Protein AF-A0A3D2ZA59-F1 (afdb_monomer_lite)

Structure (mmCIF, N/CA/C/O backbone):
data_AF-A0A3D2ZA59-F1
#
_entry.id   AF-A0A3D2ZA59-F1
#
loop_
_atom_site.group_PDB
_atom_site.id
_atom_site.type_symbol
_atom_site.label_atom_id
_atom_site.label_alt_id
_atom_site.label_comp_id
_atom_site.label_asym_id
_atom_site.label_entity_id
_atom_site.label_seq_id
_atom_site.pdbx_PDB_ins_code
_atom_site.Cartn_x
_atom_site.Cartn_y
_atom_site.Cartn_z
_atom_site.occupancy
_atom_site.B_iso_or_equiv
_atom_site.auth_seq_id
_atom_site.auth_comp_id
_atom_site.auth_asym_id
_atom_site.auth_atom_id
_atom_site.pdbx_PDB_model_num
ATOM 1 N N . MET A 1 1 ? 10.228 13.061 21.706 1.00 43.56 1 MET A N 1
ATOM 2 C CA . MET A 1 1 ? 8.779 13.187 21.960 1.00 43.56 1 MET A CA 1
ATOM 3 C C . MET A 1 1 ? 8.062 12.490 20.819 1.00 43.56 1 MET A C 1
ATOM 5 O O . MET A 1 1 ? 8.402 12.783 19.683 1.00 43.56 1 MET A O 1
ATOM 9 N N . GLY A 1 2 ? 7.191 11.519 21.095 1.00 65.19 2 GLY A N 1
ATOM 10 C CA . GLY A 1 2 ? 6.402 10.849 20.054 1.00 65.19 2 GLY A CA 1
ATOM 11 C C . GLY A 1 2 ? 5.128 11.637 19.758 1.00 65.19 2 GLY A C 1
ATOM 12 O O . GLY A 1 2 ? 4.538 12.188 20.683 1.00 65.19 2 GLY A O 1
ATOM 13 N N . GLN A 1 3 ? 4.727 11.708 18.491 1.00 73.81 3 GLN A N 1
ATOM 14 C CA . GLN A 1 3 ? 3.422 12.231 18.074 1.00 73.81 3 GLN A CA 1
ATOM 15 C C . GLN A 1 3 ? 2.428 11.077 17.910 1.00 73.81 3 GLN A C 1
ATOM 17 O O . GLN A 1 3 ? 2.819 9.957 17.571 1.00 73.81 3 GLN A O 1
ATOM 22 N N . LEU A 1 4 ? 1.141 11.341 18.144 1.00 78.69 4 LEU A N 1
ATOM 23 C CA . LEU A 1 4 ? 0.085 10.367 17.885 1.00 78.69 4 LEU A CA 1
ATOM 24 C C . LEU A 1 4 ? -0.085 10.184 16.375 1.00 78.69 4 LEU A C 1
ATOM 26 O O . LEU A 1 4 ? -0.220 11.153 15.636 1.00 78.69 4 LEU A O 1
ATOM 30 N N . LEU A 1 5 ? -0.147 8.931 15.918 1.00 71.94 5 LEU A N 1
ATOM 31 C CA . LEU A 1 5 ? -0.279 8.581 14.495 1.00 71.94 5 LEU A CA 1
ATOM 32 C C . LEU A 1 5 ? -1.474 9.276 13.806 1.00 71.94 5 LEU A C 1
ATOM 34 O O . LEU A 1 5 ? -1.416 9.585 12.620 1.00 71.94 5 LEU A O 1
ATOM 38 N N . GLY A 1 6 ? -2.560 9.516 14.549 1.00 74.81 6 GLY A N 1
ATOM 39 C CA . GLY A 1 6 ? -3.768 10.179 14.047 1.00 74.81 6 GLY A CA 1
ATOM 40 C C . GLY A 1 6 ? -3.641 11.691 13.836 1.00 74.81 6 GLY A C 1
ATOM 41 O O . GLY A 1 6 ? -4.497 12.267 13.170 1.00 74.81 6 GLY A O 1
ATOM 42 N N . GLU A 1 7 ? -2.600 12.312 14.388 1.00 78.75 7 GLU A N 1
ATOM 43 C CA . GLU A 1 7 ? -2.410 13.768 14.433 1.00 78.75 7 GLU A CA 1
ATOM 44 C C . GLU A 1 7 ? -1.244 14.237 13.555 1.00 78.75 7 GLU A C 1
ATOM 46 O O . GLU A 1 7 ? -1.010 15.434 13.426 1.00 78.75 7 GLU A O 1
ATOM 51 N N . VAL A 1 8 ? -0.505 13.304 12.945 1.00 83.75 8 VAL A N 1
ATOM 52 C CA . VAL A 1 8 ? 0.592 13.640 12.034 1.00 83.75 8 VAL A CA 1
ATOM 53 C C . VAL A 1 8 ? 0.014 14.080 10.693 1.00 83.75 8 VAL A C 1
ATOM 55 O O . VAL A 1 8 ? -0.514 13.266 9.926 1.00 83.75 8 VAL A O 1
ATOM 58 N N . GLU A 1 9 ? 0.130 15.374 10.423 1.00 82.88 9 GLU A N 1
ATOM 59 C CA . GLU A 1 9 ? -0.157 15.976 9.125 1.00 82.88 9 GLU A CA 1
ATOM 60 C C . GLU A 1 9 ? 1.023 15.775 8.174 1.00 82.88 9 GLU A C 1
ATOM 62 O O . GLU A 1 9 ? 2.185 15.737 8.589 1.00 82.88 9 GLU A O 1
ATOM 67 N N . LEU A 1 10 ? 0.712 15.602 6.893 1.00 77.31 10 LEU A N 1
ATOM 68 C CA . LEU A 1 10 ? 1.722 15.544 5.845 1.00 77.31 10 LEU A CA 1
ATOM 69 C C . LEU A 1 10 ? 1.913 16.951 5.267 1.00 77.31 10 LEU A C 1
ATOM 71 O O . LEU A 1 10 ? 0.943 17.629 4.936 1.00 77.31 10 LEU A O 1
ATOM 75 N N . GLU A 1 11 ? 3.167 17.389 5.147 1.00 72.75 11 GLU A N 1
ATOM 76 C CA . GLU A 1 11 ? 3.520 18.614 4.417 1.00 72.75 11 GLU A CA 1
ATOM 77 C C . GLU A 1 1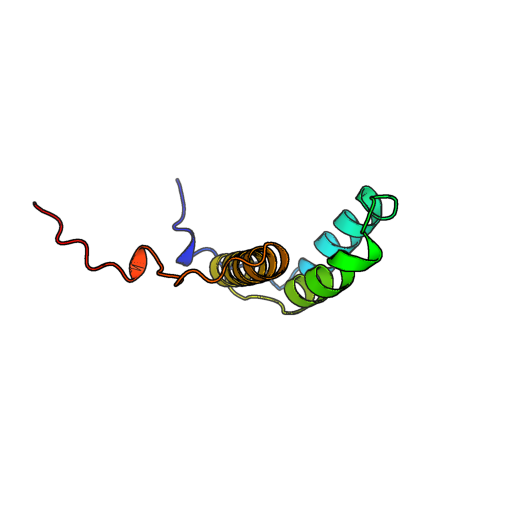1 ? 3.244 18.392 2.920 1.00 72.75 11 GLU A C 1
ATOM 79 O O . GLU A 1 11 ? 3.951 17.639 2.242 1.00 72.75 11 GLU A O 1
ATOM 84 N N . MET A 1 12 ? 2.174 19.012 2.413 1.00 68.44 12 MET A N 1
ATOM 85 C CA . MET A 1 12 ? 1.727 18.889 1.013 1.00 68.44 12 MET A CA 1
ATOM 86 C C . MET A 1 12 ? 2.234 20.011 0.103 1.00 68.44 12 MET A C 1
ATOM 88 O O . MET A 1 12 ? 1.960 20.026 -1.095 1.00 68.44 12 MET A O 1
ATOM 92 N N . ASP A 1 13 ? 2.961 20.961 0.672 1.00 61.09 13 ASP A N 1
ATOM 93 C CA . ASP A 1 13 ? 3.715 22.009 -0.013 1.00 61.09 13 ASP A CA 1
ATOM 94 C C . ASP A 1 13 ? 4.955 21.465 -0.745 1.00 61.09 13 ASP A C 1
ATOM 96 O O . ASP A 1 13 ? 5.430 22.076 -1.706 1.00 61.09 13 ASP A O 1
ATOM 100 N N . GLN A 1 14 ? 5.438 20.282 -0.364 1.00 62.16 14 GLN A N 1
ATOM 101 C CA . GLN A 1 14 ? 6.434 19.519 -1.112 1.00 62.16 14 GLN A CA 1
ATOM 102 C C . GLN A 1 14 ? 5.768 18.524 -2.078 1.00 62.16 14 GLN A C 1
ATOM 104 O O . GLN A 1 14 ? 4.706 17.981 -1.775 1.00 62.16 14 GLN A O 1
ATOM 109 N N . PRO A 1 15 ? 6.398 18.177 -3.223 1.00 75.56 15 PRO A N 1
ATOM 110 C CA . PRO A 1 15 ? 5.908 17.147 -4.144 1.00 75.56 15 PRO A CA 1
ATOM 111 C C . PRO A 1 15 ? 6.133 15.733 -3.571 1.00 75.56 15 PRO A C 1
ATOM 113 O O . PRO A 1 15 ? 6.730 14.866 -4.215 1.00 75.56 15 PRO A O 1
ATOM 116 N N . TRP A 1 16 ? 5.683 15.509 -2.335 1.00 81.56 16 TRP A N 1
ATOM 117 C CA . TRP A 1 16 ? 5.888 14.315 -1.526 1.00 81.56 16 TRP A CA 1
ATOM 118 C C . TRP A 1 16 ? 5.463 13.056 -2.285 1.00 81.56 16 TRP A C 1
ATOM 120 O O . TRP A 1 16 ? 6.291 12.172 -2.511 1.00 81.56 16 TRP A O 1
ATOM 130 N N . GLY A 1 17 ? 4.229 13.023 -2.799 1.00 84.88 17 GLY A N 1
ATOM 131 C CA . GLY A 1 17 ? 3.703 11.867 -3.533 1.00 84.88 17 GLY A CA 1
ATOM 132 C C . GLY A 1 17 ? 4.563 11.522 -4.748 1.00 84.88 17 GLY A C 1
ATOM 133 O O . GLY A 1 17 ? 4.974 10.377 -4.923 1.00 84.88 17 GLY A O 1
ATOM 134 N N . ARG A 1 18 ? 4.961 12.534 -5.529 1.00 88.19 18 ARG A N 1
ATOM 135 C CA . ARG A 1 18 ? 5.827 12.352 -6.703 1.00 88.19 18 ARG A CA 1
ATOM 136 C C . ARG A 1 18 ? 7.222 11.852 -6.330 1.00 88.19 18 ARG A C 1
ATOM 138 O O . ARG A 1 18 ? 7.761 10.987 -7.013 1.00 88.19 18 ARG A O 1
ATOM 145 N N . LYS A 1 19 ? 7.813 12.365 -5.248 1.00 90.19 19 LYS A N 1
ATOM 146 C CA . LYS A 1 19 ? 9.115 11.896 -4.754 1.00 90.19 19 LYS A CA 1
ATOM 147 C C . LYS A 1 19 ? 9.051 10.423 -4.354 1.00 90.19 19 LYS A C 1
ATOM 149 O O . LYS A 1 19 ? 9.961 9.666 -4.692 1.00 90.19 19 LYS A O 1
ATOM 154 N N . HIS A 1 20 ? 7.989 10.018 -3.661 1.00 90.31 20 HIS A N 1
ATOM 155 C CA . HIS A 1 20 ? 7.788 8.631 -3.256 1.00 90.31 20 HIS A CA 1
ATOM 156 C C . HIS A 1 20 ? 7.555 7.712 -4.455 1.00 90.31 20 HIS A C 1
ATOM 158 O O . HIS A 1 20 ? 8.245 6.701 -4.556 1.00 90.31 20 HIS A O 1
ATOM 164 N N . ILE A 1 21 ? 6.689 8.101 -5.395 1.00 93.19 21 ILE A N 1
ATOM 165 C CA . ILE A 1 21 ? 6.455 7.365 -6.647 1.00 93.19 21 ILE A CA 1
ATOM 166 C C . ILE A 1 21 ? 7.776 7.136 -7.386 1.00 93.19 21 ILE A C 1
ATOM 168 O O . ILE A 1 21 ? 8.165 5.989 -7.584 1.00 93.19 21 ILE A O 1
ATOM 172 N N . ASN A 1 22 ? 8.530 8.202 -7.673 1.00 94.88 22 ASN A N 1
ATOM 173 C CA . ASN A 1 22 ? 9.808 8.099 -8.383 1.00 94.88 22 ASN A CA 1
ATOM 174 C C . ASN A 1 22 ? 10.811 7.193 -7.651 1.00 9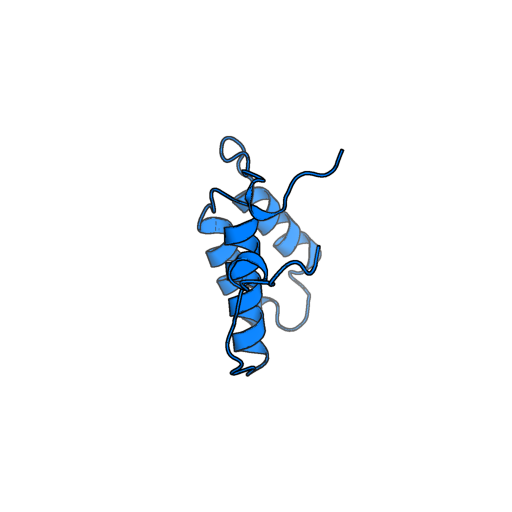4.88 22 ASN A C 1
ATOM 176 O O . ASN A 1 22 ? 11.582 6.470 -8.275 1.00 94.88 22 ASN A O 1
ATOM 180 N N . THR A 1 23 ? 10.830 7.249 -6.316 1.00 95.25 23 THR A N 1
ATOM 181 C CA . THR A 1 23 ? 11.731 6.424 -5.499 1.00 95.25 23 THR A CA 1
ATOM 182 C C . THR A 1 23 ? 11.356 4.948 -5.596 1.00 95.25 23 THR A C 1
ATOM 184 O O . THR A 1 23 ? 12.242 4.104 -5.726 1.00 95.25 23 THR A O 1
ATOM 187 N N . ILE A 1 24 ? 10.062 4.624 -5.548 1.00 95.56 24 ILE A N 1
ATOM 188 C CA . ILE A 1 24 ? 9.578 3.249 -5.694 1.00 95.56 24 ILE A CA 1
ATOM 189 C C . ILE A 1 24 ? 9.882 2.743 -7.105 1.00 95.56 24 ILE A C 1
ATOM 191 O O . ILE A 1 24 ? 10.471 1.677 -7.239 1.00 95.56 24 ILE A O 1
ATOM 195 N N . GLU A 1 25 ? 9.579 3.525 -8.141 1.00 96.25 25 GLU A N 1
ATOM 196 C CA . GLU A 1 25 ? 9.895 3.174 -9.531 1.00 96.25 25 GLU A CA 1
ATOM 197 C C . GLU A 1 25 ? 11.388 2.886 -9.702 1.00 96.25 25 GLU A C 1
ATOM 199 O O . GLU A 1 25 ? 11.775 1.821 -10.178 1.00 96.25 25 GLU A O 1
ATOM 204 N N . TRP A 1 26 ? 12.252 3.787 -9.231 1.00 97.38 26 TRP A N 1
ATOM 205 C CA . TRP A 1 26 ? 13.694 3.630 -9.393 1.00 97.38 26 TRP A CA 1
ATOM 206 C C . TRP A 1 26 ? 14.225 2.346 -8.739 1.00 97.38 26 TRP A C 1
ATOM 208 O O . TRP A 1 26 ? 15.016 1.628 -9.350 1.00 97.38 26 TRP A O 1
ATOM 218 N N . ASN A 1 27 ? 13.752 2.018 -7.532 1.00 97.62 27 ASN A N 1
ATOM 219 C 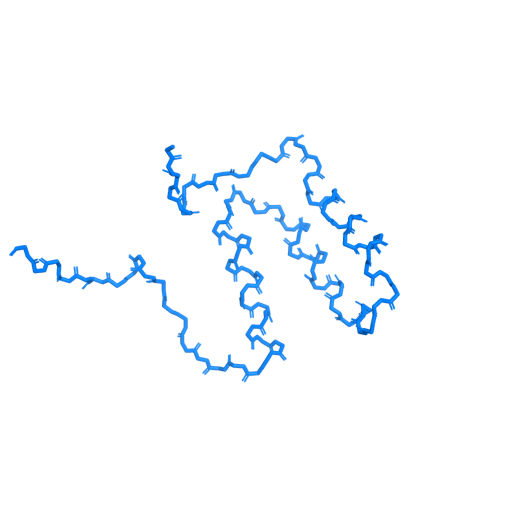CA . ASN A 1 27 ? 14.232 0.856 -6.777 1.00 97.62 27 ASN A CA 1
ATOM 220 C C . ASN A 1 27 ? 13.555 -0.467 -7.172 1.00 97.62 27 ASN A C 1
ATOM 222 O O . ASN A 1 27 ? 14.169 -1.521 -7.019 1.00 97.62 27 ASN A O 1
ATOM 226 N N . TYR A 1 28 ? 12.313 -0.430 -7.662 1.00 96.94 28 TYR A N 1
ATOM 227 C CA . TYR A 1 28 ? 11.484 -1.626 -7.838 1.00 96.94 28 TYR A CA 1
ATOM 228 C C . TYR A 1 28 ? 11.005 -1.867 -9.274 1.00 96.94 28 TYR A C 1
ATOM 230 O O . TYR A 1 28 ? 10.328 -2.866 -9.483 1.00 96.94 28 TYR A O 1
ATOM 238 N N . HIS A 1 29 ? 11.376 -1.057 -10.277 1.00 97.00 29 HIS A N 1
ATOM 239 C CA . HIS A 1 29 ? 10.914 -1.272 -11.664 1.00 97.00 29 HIS A CA 1
ATOM 240 C C . HIS A 1 29 ? 11.224 -2.670 -12.228 1.00 97.00 29 HIS A C 1
ATOM 242 O O . HIS A 1 29 ? 10.478 -3.172 -13.059 1.00 97.00 29 HIS A O 1
ATOM 248 N N . ASN A 1 30 ? 12.307 -3.314 -11.776 1.00 97.44 30 ASN A N 1
ATOM 249 C CA . ASN A 1 30 ? 12.671 -4.678 -12.185 1.00 97.44 30 ASN A CA 1
ATOM 250 C C . ASN A 1 30 ? 12.132 -5.766 -11.243 1.00 97.44 30 ASN A C 1
ATOM 252 O O . ASN A 1 30 ? 12.469 -6.940 -11.403 1.00 97.44 30 ASN A O 1
ATOM 256 N N . ALA A 1 31 ? 11.363 -5.401 -10.216 1.00 97.19 31 ALA A N 1
ATOM 257 C CA . ALA A 1 31 ? 10.819 -6.366 -9.277 1.00 97.19 31 ALA A CA 1
ATOM 258 C C . ALA A 1 31 ? 9.736 -7.220 -9.960 1.00 97.19 31 ALA A C 1
ATOM 260 O O . ALA A 1 31 ? 8.936 -6.702 -10.747 1.00 97.19 31 ALA A O 1
ATOM 261 N N . PRO A 1 32 ? 9.649 -8.521 -9.636 1.00 97.56 32 PRO A N 1
ATOM 262 C CA . PRO A 1 32 ? 8.504 -9.325 -10.032 1.00 97.56 32 PRO A CA 1
ATOM 263 C C . PRO A 1 32 ? 7.201 -8.646 -9.599 1.00 97.56 32 PRO A C 1
ATOM 265 O O . PRO A 1 32 ? 7.106 -8.147 -8.478 1.00 97.56 32 PRO A O 1
ATOM 268 N N . PHE A 1 33 ? 6.198 -8.655 -10.480 1.00 96.56 33 PHE A N 1
ATOM 269 C CA . PHE A 1 33 ? 4.873 -8.069 -10.233 1.00 96.56 33 PHE A CA 1
ATOM 270 C C . PHE A 1 33 ? 4.851 -6.540 -10.058 1.00 96.56 33 PHE A C 1
ATOM 272 O O . PHE A 1 33 ? 3.850 -6.004 -9.587 1.00 96.56 33 PHE A O 1
ATOM 279 N N . PHE A 1 34 ? 5.904 -5.819 -10.461 1.00 96.88 34 PHE A N 1
ATOM 280 C CA . PHE A 1 34 ? 5.909 -4.353 -10.425 1.00 96.88 34 PHE A CA 1
ATOM 281 C C . PHE A 1 34 ? 4.692 -3.755 -11.147 1.00 96.88 34 PHE A C 1
ATOM 283 O O . PHE A 1 34 ? 3.927 -3.012 -10.538 1.00 96.88 34 PHE A O 1
ATOM 290 N N . ASP A 1 35 ? 4.441 -4.171 -12.391 1.00 96.81 35 ASP A N 1
ATOM 291 C CA . ASP A 1 35 ? 3.309 -3.681 -13.192 1.00 96.81 35 ASP A CA 1
ATOM 292 C C . ASP A 1 35 ? 1.938 -4.037 -12.594 1.00 96.81 35 ASP A C 1
ATOM 294 O O . ASP A 1 35 ? 0.941 -3.386 -12.899 1.00 96.81 35 ASP A O 1
ATOM 298 N N . LEU A 1 36 ? 1.880 -5.057 -11.729 1.00 96.81 36 LEU A N 1
ATOM 299 C CA . LEU A 1 36 ? 0.654 -5.458 -11.041 1.00 96.81 36 LEU A CA 1
ATOM 300 C C . LEU A 1 36 ? 0.333 -4.517 -9.873 1.00 96.81 36 LEU A C 1
ATOM 302 O O . LEU A 1 36 ? -0.818 -4.126 -9.703 1.00 96.81 36 LEU A O 1
ATOM 306 N N . TYR A 1 37 ? 1.335 -4.160 -9.063 1.00 96.00 37 TYR A N 1
ATOM 307 C CA . TYR A 1 37 ? 1.111 -3.421 -7.816 1.00 96.00 37 TYR A CA 1
ATOM 308 C C . TYR A 1 37 ? 1.366 -1.915 -7.925 1.00 96.00 37 TYR A C 1
ATOM 310 O O . TYR A 1 37 ? 0.761 -1.144 -7.176 1.00 96.00 37 TYR A O 1
ATOM 318 N N . MET A 1 38 ? 2.249 -1.481 -8.827 1.00 95.69 38 MET A N 1
ATOM 319 C CA . MET A 1 38 ? 2.642 -0.077 -8.949 1.00 95.69 38 MET A CA 1
ATOM 320 C C . MET A 1 38 ? 1.467 0.861 -9.265 1.00 95.69 38 MET A C 1
ATOM 322 O O . MET A 1 38 ? 1.389 1.893 -8.598 1.00 95.69 38 MET A O 1
ATOM 326 N N . PRO A 1 39 ? 0.531 0.544 -10.187 1.00 95.38 39 PRO A N 1
ATOM 327 C CA . PRO A 1 39 ? -0.564 1.462 -10.512 1.00 95.38 39 PRO A CA 1
ATOM 328 C C . PRO A 1 39 ? -1.403 1.850 -9.287 1.00 95.38 39 PRO A C 1
ATOM 330 O O . PRO A 1 39 ? -1.618 3.028 -9.019 1.00 95.38 39 PRO A O 1
ATOM 333 N N . ALA A 1 40 ? -1.781 0.874 -8.460 1.00 94.75 40 ALA A N 1
ATOM 334 C CA . ALA A 1 40 ? -2.554 1.146 -7.251 1.00 94.75 40 ALA A CA 1
ATOM 335 C C . ALA A 1 40 ? -1.745 1.904 -6.183 1.00 94.75 40 ALA A C 1
ATOM 337 O O . ALA A 1 40 ? -2.296 2.733 -5.459 1.00 94.75 40 ALA A O 1
ATOM 338 N N . LEU A 1 41 ? -0.432 1.659 -6.083 1.00 93.56 41 LEU A N 1
ATOM 339 C CA . LEU A 1 41 ? 0.438 2.447 -5.205 1.00 93.56 41 LEU A CA 1
ATOM 340 C C . LEU A 1 41 ? 0.542 3.902 -5.679 1.00 93.56 41 LEU A C 1
ATOM 342 O O . LEU A 1 41 ? 0.508 4.808 -4.847 1.00 93.56 41 LEU A O 1
ATOM 346 N N . GLN A 1 42 ? 0.635 4.139 -6.991 1.00 94.00 42 GLN A N 1
ATOM 347 C CA . GLN A 1 42 ? 0.612 5.487 -7.558 1.00 94.00 42 GLN A CA 1
ATOM 348 C C . GLN A 1 42 ? -0.700 6.196 -7.226 1.00 94.00 42 GLN A C 1
ATOM 350 O O . GLN A 1 42 ? -0.643 7.331 -6.763 1.00 94.00 42 GLN A O 1
ATOM 355 N N . ASP A 1 43 ? -1.848 5.529 -7.371 1.00 92.56 43 ASP A N 1
ATOM 356 C CA . ASP A 1 43 ? -3.155 6.107 -7.040 1.00 92.56 43 ASP A CA 1
ATOM 357 C C . ASP A 1 43 ? -3.230 6.543 -5.569 1.00 92.56 43 ASP A C 1
ATOM 359 O O . ASP A 1 43 ? -3.632 7.668 -5.267 1.00 92.56 43 ASP A O 1
ATOM 363 N N . VAL A 1 44 ? -2.772 5.693 -4.642 1.00 91.88 44 VAL A N 1
ATOM 364 C CA . VAL A 1 44 ? -2.763 6.009 -3.203 1.00 91.88 44 VAL A CA 1
ATOM 365 C C . VAL A 1 44 ? -1.820 7.174 -2.881 1.00 91.88 44 VAL A C 1
ATOM 367 O O . VAL A 1 44 ? -2.155 8.036 -2.069 1.00 91.88 44 VAL A O 1
ATOM 370 N N . LEU A 1 45 ? -0.647 7.230 -3.515 1.00 89.12 45 LEU A N 1
ATOM 371 C CA . LEU A 1 45 ? 0.339 8.294 -3.290 1.00 89.12 45 LEU A CA 1
ATOM 372 C C . LEU A 1 45 ? -0.045 9.616 -3.975 1.00 89.12 45 LEU A C 1
ATOM 374 O O . LEU A 1 45 ? 0.307 10.687 -3.479 1.00 89.12 45 LEU A O 1
ATOM 378 N N . ALA A 1 46 ? -0.770 9.552 -5.093 1.00 87.94 46 ALA A N 1
ATOM 379 C CA . ALA A 1 46 ? -1.281 10.707 -5.828 1.00 87.94 46 ALA A CA 1
ATOM 380 C C . ALA A 1 46 ? -2.554 11.296 -5.202 1.00 87.94 46 ALA A C 1
ATOM 382 O O . ALA A 1 46 ? -2.831 12.475 -5.409 1.00 87.94 46 ALA A O 1
ATOM 383 N N . ALA A 1 47 ? -3.286 10.517 -4.396 1.00 85.31 47 ALA A N 1
ATOM 384 C CA . ALA A 1 47 ? -4.487 10.961 -3.686 1.00 85.31 47 ALA A CA 1
ATOM 385 C C . ALA A 1 47 ? -4.240 12.093 -2.670 1.00 85.31 47 ALA A C 1
ATOM 387 O O . ALA A 1 47 ? -5.202 12.677 -2.178 1.00 85.31 47 ALA A O 1
ATOM 388 N N . ALA A 1 48 ? -2.975 12.421 -2.377 1.00 76.44 48 ALA A N 1
ATOM 389 C CA . ALA A 1 48 ? -2.586 13.555 -1.542 1.00 76.44 48 ALA A CA 1
ATOM 390 C C . ALA A 1 48 ? -3.294 13.569 -0.159 1.00 76.44 48 ALA A C 1
ATOM 392 O O . ALA A 1 48 ? -3.978 14.540 0.176 1.00 76.44 48 ALA A O 1
ATOM 393 N N . PRO A 1 49 ? -3.105 12.526 0.675 1.00 80.44 49 PRO A N 1
ATOM 394 C CA . PRO A 1 49 ? -3.725 12.435 2.001 1.00 80.44 49 PRO A CA 1
ATOM 395 C C . PRO A 1 49 ? -3.220 13.524 2.954 1.00 80.44 49 PRO A C 1
ATOM 397 O O . PRO A 1 49 ? -2.016 13.697 3.113 1.00 80.44 49 PRO A O 1
ATOM 400 N N . GLN A 1 50 ? -4.118 14.224 3.647 1.00 83.94 50 GLN A N 1
ATOM 401 C CA . GLN A 1 50 ? -3.735 15.328 4.542 1.00 83.94 50 GLN A CA 1
ATOM 402 C C . GLN A 1 50 ? -3.058 14.821 5.819 1.00 83.94 50 GLN A C 1
ATOM 404 O O . GLN A 1 50 ? -2.274 15.530 6.452 1.00 83.94 50 GLN A O 1
ATOM 409 N N . ARG A 1 51 ? -3.354 13.574 6.203 1.00 86.69 51 ARG A N 1
ATOM 410 C CA . ARG A 1 51 ? -2.832 12.943 7.417 1.00 86.69 51 ARG A CA 1
ATOM 411 C C . ARG A 1 51 ? -2.179 11.605 7.120 1.00 86.69 51 ARG A C 1
ATOM 413 O O . ARG A 1 51 ? -2.676 10.809 6.324 1.00 86.69 51 ARG A O 1
ATOM 420 N N . LEU A 1 52 ? -1.128 11.287 7.873 1.00 87.25 52 LEU A N 1
ATOM 421 C CA . LEU A 1 52 ? -0.432 10.001 7.778 1.00 87.25 52 LEU A CA 1
ATOM 422 C C . LEU A 1 52 ? -1.373 8.810 8.036 1.00 87.25 52 LEU A C 1
ATOM 424 O O . LEU A 1 52 ? -1.234 7.754 7.419 1.00 87.25 52 LEU A O 1
ATOM 428 N N . LYS A 1 53 ? -2.368 8.980 8.915 1.00 89.75 53 LYS A N 1
ATOM 429 C CA . LYS A 1 53 ? -3.405 7.969 9.166 1.00 89.75 53 LYS A CA 1
ATOM 430 C C . LYS A 1 53 ? -4.179 7.598 7.896 1.00 89.75 53 LYS A C 1
ATOM 432 O O . LYS A 1 53 ? -4.448 6.419 7.693 1.00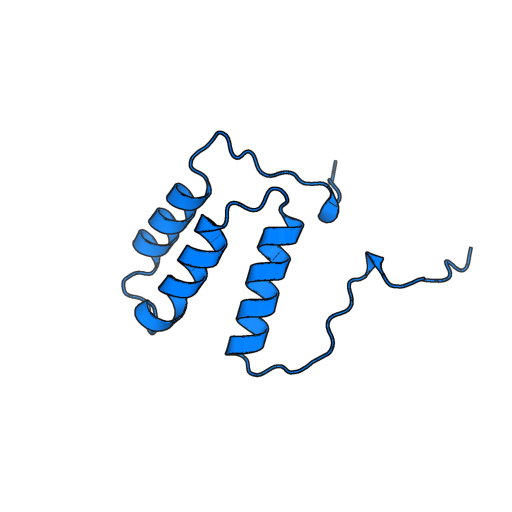 89.75 53 LYS A O 1
ATOM 437 N N . GLU A 1 54 ? -4.536 8.573 7.063 1.00 89.06 54 GLU A N 1
ATOM 438 C CA . GLU A 1 54 ? -5.321 8.353 5.838 1.00 89.06 54 GLU A CA 1
ATOM 439 C C . GLU A 1 54 ? -4.512 7.565 4.808 1.00 89.06 54 GLU A C 1
ATOM 441 O O . GLU A 1 54 ? -5.007 6.590 4.238 1.00 89.06 54 GLU A O 1
ATOM 446 N N . LEU A 1 55 ? -3.238 7.936 4.643 1.00 90.69 55 LEU A N 1
ATOM 447 C CA . LEU A 1 55 ? -2.291 7.205 3.807 1.00 90.69 55 LEU A CA 1
ATOM 448 C C . LEU A 1 55 ? -2.156 5.749 4.268 1.00 90.69 55 LEU A C 1
ATOM 450 O O . LEU A 1 55 ? -2.335 4.820 3.481 1.00 90.69 55 LEU A O 1
ATOM 454 N N . ASN A 1 56 ? -1.865 5.552 5.556 1.00 91.75 56 ASN A N 1
ATOM 455 C CA . ASN A 1 56 ? -1.653 4.227 6.130 1.00 91.75 56 ASN A CA 1
ATOM 456 C C . ASN A 1 56 ? -2.897 3.351 6.002 1.00 91.75 56 ASN A C 1
ATOM 458 O O . ASN A 1 56 ? -2.780 2.181 5.648 1.00 91.75 56 ASN A O 1
ATOM 462 N N . LEU A 1 57 ? -4.085 3.905 6.260 1.00 92.81 57 LEU A N 1
ATOM 463 C CA . LEU A 1 57 ? -5.331 3.155 6.149 1.00 92.81 57 LEU A CA 1
ATOM 464 C C . LEU A 1 57 ? -5.619 2.761 4.695 1.00 92.81 57 LEU A C 1
ATOM 466 O O . LEU A 1 57 ? -6.035 1.633 4.445 1.00 92.81 57 LEU A O 1
ATOM 470 N N . SER A 1 58 ? -5.337 3.647 3.737 1.00 93.69 58 SER A N 1
ATOM 471 C CA . SER A 1 58 ? -5.511 3.366 2.307 1.00 93.69 58 SER A CA 1
ATOM 472 C C . SER A 1 58 ? -4.593 2.236 1.834 1.00 93.69 58 SER A C 1
ATOM 474 O O . SER A 1 58 ? -5.058 1.286 1.203 1.00 93.69 58 SER A O 1
ATOM 476 N N . LEU A 1 59 ? -3.307 2.288 2.203 1.00 94.44 59 LEU A N 1
ATOM 477 C CA . LEU A 1 59 ? -2.342 1.222 1.914 1.00 94.44 59 LEU A CA 1
ATOM 478 C C . LEU A 1 59 ? -2.734 -0.094 2.592 1.00 94.44 59 LEU A C 1
ATOM 480 O O . LEU A 1 59 ? -2.691 -1.149 1.967 1.00 94.44 59 LEU A O 1
ATOM 484 N N . PHE A 1 60 ? -3.148 -0.035 3.855 1.00 94.94 60 PHE A N 1
ATOM 485 C CA . PHE A 1 60 ? -3.572 -1.206 4.612 1.00 94.94 60 PHE A CA 1
ATOM 486 C C . PHE A 1 60 ? -4.780 -1.895 3.968 1.00 94.94 60 PHE A C 1
ATOM 488 O O . PHE A 1 60 ? -4.728 -3.094 3.705 1.00 94.94 60 PHE A O 1
ATOM 495 N N . ILE A 1 61 ? -5.834 -1.141 3.637 1.00 94.25 61 ILE A N 1
ATOM 496 C CA . ILE A 1 61 ? -7.027 -1.669 2.958 1.00 94.25 61 ILE A CA 1
ATOM 497 C C . ILE A 1 61 ? -6.658 -2.273 1.600 1.00 94.25 61 ILE A C 1
ATOM 499 O O . ILE A 1 61 ? -7.171 -3.330 1.235 1.00 94.25 61 ILE A O 1
ATOM 503 N N . TYR A 1 62 ? -5.772 -1.620 0.848 1.00 95.31 62 TYR A N 1
ATOM 504 C CA . TYR A 1 62 ? -5.285 -2.154 -0.418 1.00 95.31 62 TYR A CA 1
ATOM 505 C C . TYR A 1 62 ? -4.587 -3.508 -0.236 1.00 95.31 62 TYR A C 1
ATOM 507 O O . TYR A 1 62 ? -4.920 -4.460 -0.940 1.00 95.31 62 TYR A O 1
ATOM 515 N N . LEU A 1 63 ? -3.681 -3.624 0.738 1.00 95.62 63 LEU A N 1
ATOM 516 C CA . LEU A 1 63 ? -2.972 -4.873 1.017 1.00 95.62 63 LEU A CA 1
ATOM 517 C C . LEU A 1 63 ? -3.922 -5.995 1.441 1.00 95.62 63 LEU A C 1
ATOM 519 O O . LEU A 1 63 ? -3.787 -7.107 0.943 1.00 95.62 63 LEU A O 1
ATOM 523 N N . LEU A 1 64 ? -4.911 -5.716 2.296 1.00 96.19 64 LEU A N 1
ATOM 524 C CA . LEU A 1 64 ? -5.911 -6.718 2.680 1.00 96.19 64 LEU A CA 1
ATOM 525 C C . LEU A 1 64 ? -6.675 -7.259 1.469 1.00 96.19 64 LEU A C 1
ATOM 527 O O . LEU A 1 64 ? -6.880 -8.465 1.373 1.00 96.19 64 LEU A O 1
ATOM 531 N N . LYS A 1 65 ? -7.031 -6.388 0.515 1.00 94.94 65 LYS A N 1
ATOM 532 C CA . LYS A 1 65 ? -7.671 -6.804 -0.741 1.00 94.94 65 LYS A CA 1
ATOM 533 C C . LYS A 1 65 ? -6.766 -7.705 -1.580 1.00 94.94 65 LYS A C 1
ATOM 535 O O . LYS A 1 65 ? -7.249 -8.702 -2.100 1.00 94.94 65 LYS A O 1
ATOM 540 N N . GLN A 1 66 ? -5.476 -7.380 -1.700 1.00 95.94 66 GLN A N 1
ATOM 541 C CA . GLN A 1 66 ? -4.517 -8.214 -2.444 1.00 95.94 66 GLN A CA 1
ATOM 542 C C . GLN A 1 66 ? -4.267 -9.571 -1.773 1.00 95.94 66 GLN A C 1
ATOM 544 O O . GLN A 1 66 ? -3.963 -10.546 -2.450 1.00 95.94 66 GLN A O 1
ATOM 549 N N . LEU A 1 67 ? -4.388 -9.628 -0.447 1.00 96.25 67 LEU A N 1
ATOM 550 C CA . LEU A 1 67 ? -4.220 -10.845 0.346 1.00 96.25 67 LEU A CA 1
ATOM 551 C C . LEU A 1 67 ? -5.525 -11.636 0.527 1.00 96.25 67 LEU A C 1
ATOM 553 O O . LEU A 1 67 ? -5.513 -12.638 1.235 1.00 96.25 67 LEU A O 1
ATOM 557 N N . GLU A 1 68 ? -6.631 -11.183 -0.074 1.00 97.19 68 GLU A N 1
ATOM 558 C CA . GLU A 1 68 ? -7.961 -11.797 0.047 1.00 97.19 68 GLU A CA 1
ATOM 559 C C . GLU A 1 68 ? -8.439 -11.937 1.507 1.00 97.19 68 GLU A C 1
ATOM 561 O O . GLU A 1 68 ? -9.121 -12.889 1.883 1.00 97.19 68 GLU A O 1
ATOM 566 N N . ILE A 1 69 ? -8.083 -10.967 2.355 1.00 97.56 69 ILE A N 1
ATOM 567 C CA . ILE A 1 69 ? -8.482 -10.942 3.764 1.00 97.56 69 ILE A CA 1
ATOM 568 C C . ILE A 1 69 ? -9.784 -10.149 3.906 1.00 97.56 69 ILE A C 1
ATOM 570 O O . ILE A 1 69 ? -9.780 -8.918 3.864 1.00 97.56 69 ILE A O 1
ATOM 574 N N . ASP A 1 70 ? -10.884 -10.865 4.139 1.00 93.94 70 ASP A N 1
ATOM 575 C CA . ASP A 1 70 ? -12.215 -10.306 4.410 1.00 93.94 70 ASP A CA 1
ATOM 576 C C . ASP A 1 70 ? -12.511 -10.287 5.918 1.00 93.94 70 ASP A C 1
ATOM 578 O O . AS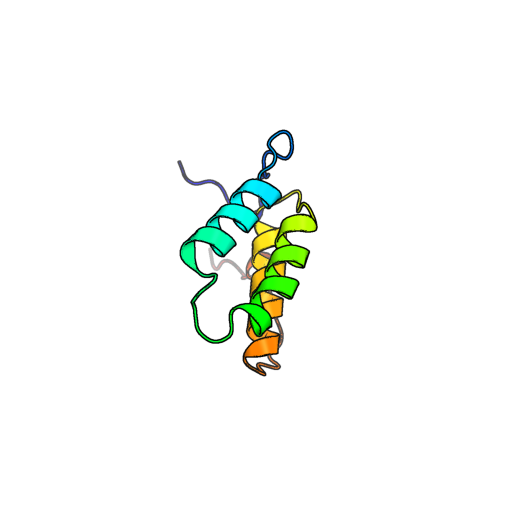P A 1 70 ? -13.351 -11.021 6.438 1.00 93.94 70 ASP A O 1
ATOM 582 N N . THR A 1 71 ? -11.738 -9.485 6.649 1.00 94.38 71 THR A N 1
ATOM 583 C CA . THR A 1 71 ? -11.904 -9.306 8.096 1.00 94.38 71 THR A CA 1
ATOM 584 C C . THR A 1 71 ? -12.403 -7.901 8.385 1.00 94.38 71 THR A C 1
ATOM 586 O O . THR A 1 71 ? -11.931 -6.926 7.798 1.00 94.38 71 THR A O 1
ATOM 589 N N . GLU A 1 72 ? -13.322 -7.782 9.343 1.00 92.25 72 GLU A N 1
ATOM 590 C CA . GLU A 1 72 ? -13.795 -6.485 9.812 1.00 92.25 72 GLU A CA 1
ATOM 591 C C . GLU A 1 72 ? -12.640 -5.630 10.357 1.00 92.25 72 GLU A C 1
ATOM 593 O O . GLU A 1 72 ? -11.900 -6.033 11.257 1.00 92.25 72 GLU A O 1
ATOM 598 N N . ILE A 1 73 ? -12.508 -4.416 9.822 1.00 91.50 73 ILE A N 1
ATOM 599 C CA . ILE A 1 73 ? -11.505 -3.447 10.257 1.00 91.50 73 ILE A CA 1
ATOM 600 C C . ILE A 1 73 ? -12.121 -2.575 11.352 1.00 91.50 73 ILE A C 1
ATOM 602 O O . ILE A 1 73 ? -13.103 -1.869 11.119 1.00 91.50 73 ILE A O 1
ATOM 606 N N . ARG A 1 74 ? -11.515 -2.599 12.541 1.00 90.12 74 ARG A N 1
ATOM 607 C CA . ARG A 1 74 ? -11.828 -1.705 13.664 1.00 90.12 74 ARG A CA 1
ATOM 608 C C . ARG A 1 74 ? -10.578 -0.950 14.071 1.00 90.12 74 ARG A C 1
ATOM 610 O O . ARG A 1 74 ? -9.525 -1.558 14.268 1.00 90.12 74 ARG A O 1
ATOM 617 N N . LEU A 1 75 ? -10.677 0.369 14.206 1.00 86.88 75 LEU A N 1
ATOM 618 C CA . LEU A 1 75 ? -9.557 1.163 14.697 1.00 86.88 75 LEU A CA 1
ATOM 619 C 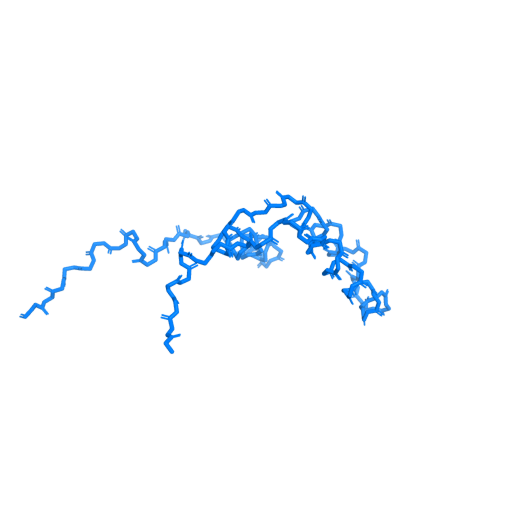C . LEU A 1 75 ? -9.489 1.064 16.218 1.00 86.88 75 LEU A C 1
ATOM 621 O O . LEU A 1 75 ? -10.505 1.161 16.898 1.00 86.88 75 LEU A O 1
ATOM 625 N N . SER A 1 76 ? -8.286 0.983 16.786 1.00 85.44 76 SER A N 1
ATOM 626 C CA . SER A 1 76 ? -8.129 0.971 18.248 1.00 85.44 76 SER A CA 1
ATOM 627 C C . SER A 1 76 ? -8.709 2.220 18.922 1.00 85.44 76 SER A C 1
ATOM 629 O O . SER A 1 76 ? -9.099 2.157 20.079 1.00 85.44 76 SER A O 1
ATOM 631 N N . SER A 1 77 ? -8.794 3.344 18.201 1.00 83.06 77 SER A N 1
ATOM 632 C CA . SER A 1 77 ? -9.438 4.578 18.669 1.00 83.06 77 SER A CA 1
ATOM 633 C C . SER A 1 77 ? -10.964 4.489 18.771 1.00 83.06 77 SER A C 1
ATOM 635 O O . SER A 1 77 ? -11.567 5.333 19.420 1.00 83.06 77 SER A O 1
ATOM 637 N N . GLU A 1 78 ? -11.587 3.528 18.087 1.00 84.75 78 GLU A N 1
ATOM 638 C CA . GLU A 1 78 ? -13.036 3.268 18.131 1.00 84.75 78 GLU A CA 1
ATOM 639 C C . GLU A 1 78 ? -13.401 2.287 19.246 1.00 84.75 78 GLU A C 1
ATOM 641 O O . GLU A 1 78 ? -14.568 2.158 19.606 1.00 84.75 78 GLU A O 1
ATOM 646 N N . LEU A 1 79 ? -12.411 1.575 19.788 1.00 84.94 79 LEU A N 1
ATOM 647 C CA . LEU A 1 79 ? -12.632 0.676 20.903 1.00 84.94 79 LEU A CA 1
ATOM 648 C C . LEU A 1 79 ? -12.847 1.523 22.157 1.00 84.94 79 LEU A C 1
ATOM 650 O O . LEU A 1 79 ? -11.918 2.160 22.657 1.00 84.94 79 LEU A O 1
ATOM 654 N N . GLU A 1 80 ? -14.067 1.494 22.689 1.00 73.69 80 GLU A N 1
ATOM 655 C CA . GLU A 1 80 ? -14.369 1.952 24.043 1.00 73.69 80 GLU A CA 1
ATOM 656 C C . GLU A 1 80 ? -13.713 0.995 25.043 1.00 73.69 80 GLU A C 1
ATOM 658 O O . GLU A 1 80 ? -14.349 0.150 25.675 1.00 73.69 80 GLU A O 1
ATOM 663 N N . LEU A 1 81 ? -12.389 1.080 25.156 1.00 70.06 81 LEU A N 1
ATOM 664 C CA . LEU A 1 81 ? -11.666 0.401 26.209 1.00 70.06 81 LEU A CA 1
ATOM 665 C C . LEU A 1 81 ? -12.090 1.074 27.511 1.00 70.06 81 LEU A C 1
ATOM 667 O O . LEU A 1 81 ? -11.654 2.184 27.819 1.00 70.06 81 LEU A O 1
ATOM 671 N N . LEU A 1 82 ? -12.961 0.401 28.268 1.00 57.62 82 LEU A N 1
ATOM 672 C CA . LEU A 1 82 ? -13.189 0.699 29.674 1.00 57.62 82 LEU A CA 1
ATOM 673 C C . LEU A 1 82 ? -11.819 0.647 30.347 1.00 57.62 82 LEU A C 1
ATOM 675 O O . LEU A 1 82 ? -11.306 -0.429 30.654 1.00 57.62 82 LEU A O 1
ATOM 679 N N . SER A 1 83 ? -11.186 1.807 30.519 1.00 57.78 83 SER A N 1
ATOM 680 C CA . SER A 1 83 ? -9.965 1.905 31.296 1.00 57.78 83 SER A CA 1
ATOM 681 C C . SER A 1 83 ? -10.346 1.500 32.714 1.00 57.78 83 SER A C 1
ATOM 683 O O . SER A 1 83 ? -10.964 2.287 33.436 1.00 57.78 83 SER A O 1
ATOM 685 N N . CYS A 1 84 ? -10.051 0.259 33.097 1.00 48.59 84 CYS A N 1
ATOM 686 C CA . CYS A 1 84 ? -10.046 -0.117 34.497 1.00 48.59 84 CYS A CA 1
ATOM 687 C C . CYS A 1 84 ? -8.969 0.759 35.139 1.00 48.59 84 CYS A C 1
ATOM 689 O O . CYS A 1 84 ? -7.781 0.606 34.852 1.00 48.59 84 CYS A O 1
ATOM 691 N N . ARG A 1 85 ? -9.434 1.775 35.860 1.00 42.97 85 ARG A N 1
ATOM 692 C CA . ARG A 1 85 ? -8.609 2.725 36.591 1.00 42.97 85 ARG A CA 1
ATOM 693 C C . ARG A 1 85 ? -8.217 2.123 37.935 1.00 42.97 85 ARG A C 1
ATOM 695 O O . ARG A 1 85 ? -9.038 1.349 38.477 1.00 42.97 85 ARG A O 1
#

Sequence (85 aa):
MGQLLGEVELEMDQPWGRKHINTIEWNYHNAPFFDLYMPALQDVLAAAPQRLKELNLSLFIYLLKQLEIDTEIRLSSELELLSCR

Foldseek 3Di:
DDDDQFPAFDDLVDPQLVVVLVVCCVVDVVPPCCVVCSVLSSVLSVVRDGGSVSSVVSVVVVVCVVVVNPDDDDDPVNDPPPPPD

Secondary structure (DSSP, 8-state):
-PPPTTT-B---SS-HHHHHHHHHHHHHTTSTTHHHHHHHHHHHHHT--SBHHHHHHHHHHHHHHHTT-------TTTS------

Radius of gyration: 16.08 Å; chains: 1; bounding box: 29×34×50 Å

pLDDT: mean 86.1, std 12.8, range [42.97, 97.62]